Protein AF-A0A916HNT3-F1 (afdb_monomer_lite)

Foldseek 3Di:
DDWDAVVRDPVRIDDPDDDADPVRHDPDDPVQVQKDWDADPVGDIDIDGPD

Structure (mmCIF, N/CA/C/O backbone):
data_AF-A0A916HNT3-F1
#
_entry.id   AF-A0A916HNT3-F1
#
loop_
_atom_site.group_PDB
_atom_site.id
_atom_site.type_symbol
_atom_site.label_atom_id
_atom_site.label_alt_id
_atom_site.label_comp_id
_atom_site.label_asym_id
_atom_site.label_entity_id
_atom_site.label_seq_id
_atom_site.pdbx_PDB_ins_code
_atom_site.Cartn_x
_atom_site.Cartn_y
_atom_site.Cartn_z
_atom_site.occupancy
_atom_site.B_iso_or_equiv
_atom_site.auth_seq_id
_atom_site.auth_comp_id
_atom_site.auth_asym_id
_atom_site.auth_atom_id
_atom_site.pdbx_PDB_model_num
ATOM 1 N N . MET A 1 1 ? -3.745 5.882 -7.528 1.00 90.25 1 MET A N 1
ATOM 2 C CA . MET A 1 1 ? -3.096 4.764 -8.255 1.00 90.25 1 MET A CA 1
ATOM 3 C C . MET A 1 1 ? -1.762 5.251 -8.794 1.00 90.25 1 MET A C 1
ATOM 5 O O . MET A 1 1 ? -1.682 6.419 -9.151 1.00 90.25 1 MET A O 1
ATOM 9 N N . VAL A 1 2 ? -0.748 4.389 -8.843 1.00 96.06 2 VAL A N 1
ATOM 10 C CA . VAL A 1 2 ? 0.560 4.679 -9.450 1.00 96.06 2 VAL A CA 1
ATOM 11 C C . VAL A 1 2 ? 0.774 3.747 -10.634 1.00 96.06 2 VAL A C 1
ATOM 13 O O . VAL A 1 2 ? 0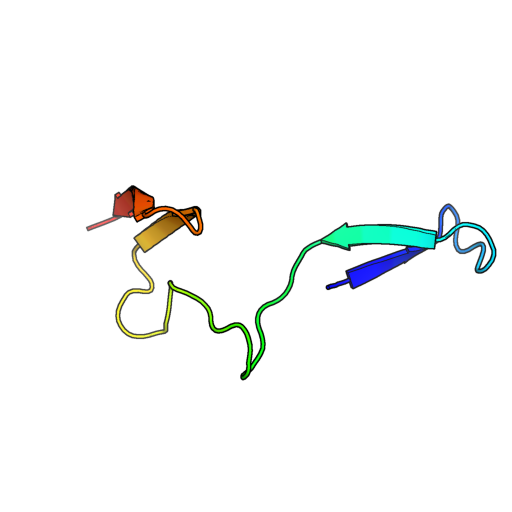.554 2.540 -10.513 1.00 96.06 2 VAL A O 1
ATOM 16 N N . ILE A 1 3 ? 1.213 4.317 -11.754 1.00 97.25 3 ILE A N 1
ATOM 17 C CA . ILE A 1 3 ? 1.606 3.584 -12.956 1.00 97.25 3 ILE A CA 1
ATOM 18 C C . ILE A 1 3 ? 3.125 3.658 -13.089 1.00 97.25 3 ILE A C 1
ATOM 20 O O . ILE A 1 3 ? 3.704 4.742 -13.032 1.00 97.25 3 ILE A O 1
ATOM 24 N N . GLY A 1 4 ? 3.753 2.496 -13.234 1.00 97.44 4 GLY A N 1
ATOM 25 C CA . GLY A 1 4 ? 5.150 2.363 -13.632 1.00 97.44 4 GLY A CA 1
ATOM 26 C C . GLY A 1 4 ? 5.256 1.919 -15.088 1.00 97.44 4 GLY A C 1
ATOM 27 O O . GLY A 1 4 ? 4.266 1.505 -15.686 1.00 97.44 4 GLY A O 1
ATOM 28 N N . HIS A 1 5 ? 6.465 1.968 -15.633 1.00 98.38 5 HIS A N 1
ATOM 29 C CA . HIS A 1 5 ? 6.777 1.531 -16.993 1.00 98.38 5 HIS A CA 1
ATOM 30 C C . HIS A 1 5 ? 7.947 0.553 -16.933 1.00 98.38 5 HIS A C 1
ATOM 32 O O . HIS A 1 5 ? 8.959 0.853 -16.292 1.00 98.38 5 HIS A O 1
ATOM 38 N N . ILE A 1 6 ? 7.802 -0.624 -17.546 1.00 97.69 6 ILE A N 1
ATOM 39 C CA . ILE A 1 6 ? 8.855 -1.651 -17.527 1.00 97.69 6 ILE A CA 1
ATOM 40 C C . ILE A 1 6 ? 10.072 -1.109 -18.274 1.00 97.69 6 ILE A C 1
ATOM 42 O O . ILE A 1 6 ? 9.946 -0.701 -19.422 1.00 97.69 6 ILE A O 1
ATOM 46 N N . ASP A 1 7 ? 11.235 -1.082 -17.621 1.00 96.69 7 ASP A N 1
ATOM 47 C CA . ASP A 1 7 ? 12.484 -0.531 -18.171 1.00 96.69 7 ASP A CA 1
ATOM 48 C C . ASP A 1 7 ? 12.367 0.928 -18.673 1.00 96.69 7 ASP A C 1
ATOM 50 O O . ASP A 1 7 ? 13.195 1.397 -19.449 1.00 96.69 7 ASP A O 1
ATOM 54 N N . GLY A 1 8 ? 11.340 1.663 -18.224 1.00 96.00 8 GLY A N 1
ATOM 55 C CA . GLY A 1 8 ? 11.037 3.019 -18.692 1.00 96.00 8 GLY A CA 1
ATOM 56 C C . GLY A 1 8 ? 10.290 3.093 -20.029 1.00 96.00 8 GLY A C 1
ATOM 57 O O . GLY A 1 8 ? 10.075 4.200 -20.515 1.00 96.00 8 GLY A O 1
ATOM 58 N N . ASP A 1 9 ? 9.872 1.960 -20.602 1.00 97.31 9 ASP A N 1
ATOM 59 C CA . ASP A 1 9 ? 9.126 1.897 -21.861 1.00 97.31 9 ASP A CA 1
ATOM 60 C C . ASP A 1 9 ? 7.674 2.400 -21.676 1.00 97.31 9 ASP A C 1
ATOM 62 O O . ASP A 1 9 ? 6.870 1.721 -21.019 1.00 97.31 9 ASP A O 1
ATOM 66 N N . PRO A 1 10 ? 7.310 3.572 -22.238 1.00 96.69 10 PRO A N 1
ATOM 67 C CA . PRO A 1 10 ? 5.977 4.151 -22.085 1.00 96.69 10 PRO A CA 1
ATOM 68 C C . PRO A 1 10 ? 4.865 3.271 -22.673 1.00 96.69 10 PRO A C 1
ATOM 70 O O . PRO A 1 10 ? 3.721 3.368 -22.231 1.00 96.69 10 PRO A O 1
ATOM 73 N N . ASP A 1 11 ? 5.191 2.374 -23.608 1.00 97.69 11 ASP A N 1
ATOM 74 C CA . ASP A 1 11 ? 4.230 1.462 -24.228 1.00 97.69 11 ASP A CA 1
ATOM 75 C C . ASP A 1 11 ? 3.983 0.199 -23.379 1.00 97.69 11 ASP A C 1
ATOM 77 O O . ASP A 1 11 ? 3.121 -0.625 -23.701 1.00 97.69 11 ASP A O 1
ATOM 81 N N . ARG A 1 12 ? 4.699 0.040 -22.254 1.00 97.56 12 ARG A N 1
ATOM 82 C CA . ARG A 1 12 ? 4.586 -1.106 -21.333 1.00 97.56 12 ARG A CA 1
ATOM 83 C C . ARG A 1 12 ? 4.221 -0.668 -19.906 1.00 97.56 12 ARG A C 1
ATOM 85 O O . ARG A 1 12 ? 5.022 -0.853 -18.979 1.00 97.56 12 ARG A O 1
ATOM 92 N N . PRO A 1 13 ? 3.016 -0.106 -19.689 1.00 97.94 13 PRO A N 1
ATOM 93 C CA . PRO A 1 13 ? 2.587 0.337 -18.371 1.00 97.94 13 PRO A CA 1
ATOM 94 C C . PRO A 1 13 ? 2.249 -0.840 -17.447 1.00 97.94 13 PRO A C 1
ATOM 96 O O . PRO A 1 13 ? 1.700 -1.861 -17.865 1.00 97.94 13 PRO A O 1
ATOM 99 N N . VAL A 1 14 ? 2.518 -0.664 -16.155 1.00 97.44 14 VAL A N 1
ATOM 100 C CA . VAL A 1 14 ? 2.158 -1.600 -15.083 1.00 97.44 14 VAL A CA 1
ATOM 101 C C . VAL A 1 14 ? 1.553 -0.856 -13.895 1.00 97.44 14 VAL A C 1
ATOM 103 O O . VAL A 1 14 ? 1.987 0.241 -13.541 1.00 97.44 14 VAL A O 1
ATOM 106 N N . ILE A 1 15 ? 0.552 -1.454 -13.245 1.00 97.75 15 ILE A N 1
ATOM 107 C CA . ILE A 1 15 ? -0.014 -0.907 -12.005 1.00 97.75 15 ILE A CA 1
ATOM 108 C C . ILE A 1 15 ? 0.951 -1.232 -10.863 1.00 97.75 15 ILE A C 1
ATOM 110 O O . ILE A 1 15 ? 1.105 -2.391 -10.490 1.00 97.75 15 ILE A O 1
ATOM 114 N N . ALA A 1 16 ? 1.592 -0.205 -10.308 1.00 97.31 16 ALA A N 1
ATOM 115 C CA . ALA A 1 16 ? 2.614 -0.357 -9.271 1.00 97.31 16 ALA A CA 1
ATOM 116 C C . ALA A 1 16 ? 2.057 -0.199 -7.848 1.00 97.31 16 ALA A C 1
ATOM 118 O O . ALA A 1 16 ? 2.679 -0.634 -6.883 1.00 97.31 16 ALA A O 1
ATOM 119 N N . GLY A 1 17 ? 0.887 0.429 -7.696 1.00 96.62 17 GLY A N 1
ATOM 120 C CA . GLY A 1 17 ? 0.269 0.580 -6.384 1.00 96.62 17 GLY A CA 1
ATOM 121 C C . GLY A 1 17 ? -0.998 1.427 -6.354 1.00 96.62 17 GLY A C 1
ATOM 122 O O . GLY A 1 17 ? -1.402 2.067 -7.331 1.00 96.62 17 GLY A O 1
ATOM 123 N N . SER A 1 18 ? -1.620 1.450 -5.181 1.00 95.44 18 SER A N 1
ATOM 124 C CA . SER A 1 18 ? -2.777 2.282 -4.850 1.00 95.44 18 SER A CA 1
ATOM 125 C C . SER A 1 18 ? -2.365 3.447 -3.953 1.00 95.44 18 SER A C 1
ATOM 127 O O . SER A 1 18 ? -1.514 3.296 -3.084 1.00 95.44 18 SER A O 1
ATOM 129 N N . VAL A 1 19 ? -2.999 4.602 -4.147 1.00 95.06 19 VAL A N 1
ATOM 130 C CA . VAL A 1 19 ? -2.779 5.811 -3.337 1.00 95.06 19 VAL A CA 1
ATOM 131 C C . VAL A 1 19 ? -4.146 6.409 -3.056 1.00 95.06 19 VAL A C 1
ATOM 133 O O . VAL A 1 19 ? -4.978 6.438 -3.966 1.00 95.06 19 VAL A O 1
ATOM 136 N N . MET A 1 20 ? -4.355 6.844 -1.817 1.00 96.12 20 MET A N 1
ATOM 137 C CA . MET A 1 20 ? -5.610 7.434 -1.353 1.00 96.12 20 MET A CA 1
ATOM 138 C C . MET A 1 20 ? -5.773 8.865 -1.876 1.00 96.12 20 MET A C 1
ATOM 140 O O . MET A 1 20 ? -4.788 9.553 -2.146 1.00 96.12 20 MET A O 1
ATOM 144 N N . ASN A 1 21 ? -7.015 9.320 -2.007 1.00 94.88 21 ASN A N 1
ATOM 145 C CA . ASN A 1 21 ? -7.353 10.688 -2.402 1.00 94.88 21 ASN A CA 1
ATOM 146 C C . ASN A 1 21 ? -8.623 11.154 -1.665 1.00 94.88 21 ASN A C 1
ATOM 148 O O . ASN A 1 21 ? -9.118 10.459 -0.781 1.00 94.88 21 ASN A O 1
ATOM 152 N N . PHE A 1 22 ? -9.142 12.337 -1.996 1.00 96.1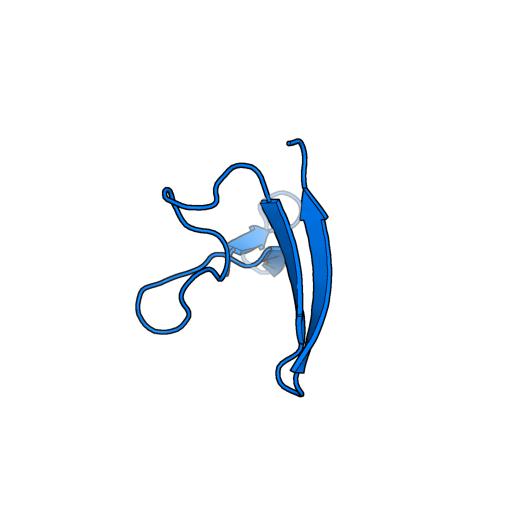2 22 PHE A N 1
ATOM 153 C CA . PHE A 1 22 ? -10.325 12.883 -1.322 1.00 96.12 22 PHE A CA 1
ATOM 154 C C . PHE A 1 22 ? -11.599 12.046 -1.547 1.00 96.12 22 PHE A C 1
ATOM 156 O O . PHE A 1 22 ? -12.406 11.902 -0.634 1.00 96.12 22 PHE A O 1
ATOM 163 N N . GLU A 1 23 ? -11.772 11.466 -2.735 1.00 97.38 23 GLU A N 1
ATOM 164 C CA . GLU A 1 23 ? -12.933 10.629 -3.073 1.00 97.38 23 GLU A CA 1
ATOM 165 C C . GLU A 1 23 ? -12.821 9.212 -2.486 1.00 97.38 23 GLU A C 1
ATOM 167 O O . GLU A 1 23 ? -13.825 8.564 -2.196 1.00 97.38 23 GLU A O 1
ATOM 172 N N . GLN A 1 24 ? -11.590 8.729 -2.302 1.00 94.75 24 GLN A N 1
ATOM 173 C CA . GLN A 1 24 ? -11.240 7.422 -1.748 1.00 94.75 24 GLN A CA 1
ATOM 174 C C . GLN A 1 24 ? -10.274 7.610 -0.568 1.00 94.75 24 GLN A C 1
ATOM 176 O O . GLN A 1 24 ? -9.060 7.415 -0.720 1.00 94.75 24 GLN A O 1
ATOM 181 N N . PRO A 1 25 ? -10.790 8.041 0.597 1.00 94.44 25 PRO A N 1
ATOM 182 C CA . PRO A 1 25 ? -9.964 8.381 1.743 1.00 94.44 25 PRO A CA 1
ATOM 183 C C . PRO A 1 25 ? -9.346 7.146 2.402 1.00 94.44 25 PRO A C 1
ATOM 185 O O . PRO A 1 25 ? -9.873 6.033 2.344 1.00 94.44 25 PRO A O 1
ATOM 188 N N . ALA A 1 26 ? -8.222 7.367 3.082 1.00 94.88 26 ALA A N 1
ATOM 189 C CA . ALA A 1 26 ? -7.588 6.354 3.909 1.00 94.88 26 ALA A CA 1
ATOM 190 C C . ALA A 1 26 ? -8.451 6.030 5.140 1.00 94.88 26 ALA A C 1
ATOM 192 O O . ALA A 1 26 ? -9.009 6.926 5.769 1.00 94.88 26 ALA A O 1
ATOM 193 N N . VAL A 1 27 ? -8.491 4.757 5.535 1.00 94.88 27 VAL A N 1
ATOM 194 C CA . VAL A 1 27 ? -9.057 4.336 6.834 1.00 94.88 27 VAL A CA 1
ATOM 195 C C . VAL A 1 27 ? -8.104 4.601 8.008 1.00 94.88 27 VAL A C 1
ATOM 197 O O . VAL A 1 27 ? -8.530 4.651 9.161 1.00 94.88 27 VAL A O 1
ATOM 200 N N . VAL A 1 28 ? -6.814 4.778 7.708 1.00 95.81 28 VAL A N 1
ATOM 201 C CA . VAL A 1 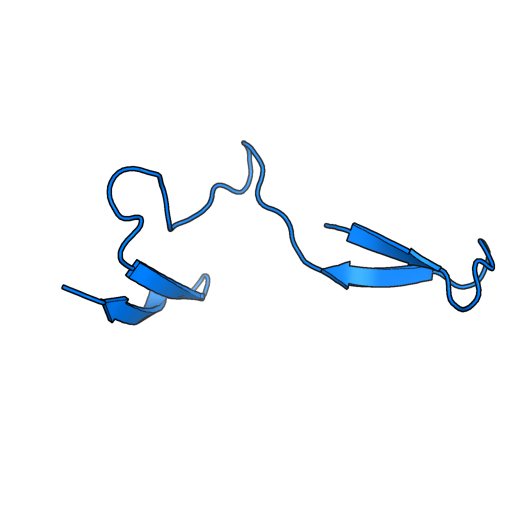28 ? -5.780 5.196 8.659 1.00 95.81 28 VAL A CA 1
ATOM 202 C C . VAL A 1 28 ? -5.468 6.669 8.410 1.00 95.81 28 VAL A C 1
ATOM 204 O O . VAL A 1 28 ? -5.094 7.061 7.305 1.00 95.81 28 VAL A O 1
ATOM 207 N N . THR A 1 29 ? -5.649 7.476 9.443 1.00 95.44 29 THR A N 1
ATOM 208 C CA . THR A 1 29 ? -5.465 8.921 9.498 1.00 95.44 29 THR A CA 1
ATOM 209 C C . THR A 1 29 ? -4.393 9.275 10.532 1.00 95.44 29 THR A C 1
ATOM 211 O O . THR A 1 29 ? -3.738 8.411 11.119 1.00 95.44 29 THR A O 1
ATOM 214 N N . ARG A 1 30 ? -4.183 10.575 10.771 1.00 95.31 30 ARG A N 1
ATOM 215 C CA . ARG A 1 30 ? -3.206 11.040 11.761 1.00 95.31 30 ARG A CA 1
ATOM 216 C C . ARG A 1 30 ? -3.616 10.666 13.188 1.00 95.31 30 ARG A C 1
ATOM 218 O O . ARG A 1 30 ? -2.758 10.403 14.022 1.00 95.31 30 ARG A O 1
ATOM 225 N N . GLU A 1 31 ? -4.915 10.628 13.455 1.00 96.44 31 GLU A N 1
ATOM 226 C CA . GLU A 1 31 ? -5.501 10.366 14.770 1.00 96.44 31 GLU A CA 1
ATOM 227 C C . GLU A 1 31 ? -5.360 8.898 15.201 1.00 96.44 31 GLU A C 1
ATOM 229 O O . GLU A 1 31 ? -5.381 8.610 16.395 1.00 96.44 31 GLU A O 1
ATOM 234 N N . ASN A 1 32 ? -5.199 7.968 14.254 1.00 94.81 32 ASN A N 1
ATOM 235 C CA . ASN A 1 32 ? -5.067 6.530 14.514 1.00 94.81 32 ASN A CA 1
ATOM 236 C C . ASN A 1 32 ? -3.810 5.924 13.861 1.00 94.81 32 ASN A C 1
ATOM 238 O O . ASN A 1 32 ? -3.792 4.746 13.505 1.00 94.81 32 ASN A O 1
ATOM 242 N N . ALA A 1 33 ? -2.745 6.722 13.741 1.00 95.44 33 ALA A N 1
ATOM 243 C CA . ALA A 1 33 ? -1.503 6.361 13.056 1.00 95.44 33 ALA A CA 1
ATOM 244 C C . ALA A 1 33 ? -0.740 5.169 13.673 1.00 95.44 33 ALA A C 1
ATOM 246 O O . ALA A 1 33 ? 0.175 4.646 13.048 1.00 95.44 33 ALA A O 1
ATOM 247 N N . ASN A 1 34 ? -1.111 4.720 14.877 1.00 96.94 34 ASN A N 1
ATOM 248 C CA . ASN A 1 34 ? -0.571 3.516 15.515 1.00 96.94 34 ASN A CA 1
ATOM 249 C C . ASN A 1 34 ? -1.236 2.212 15.029 1.00 96.9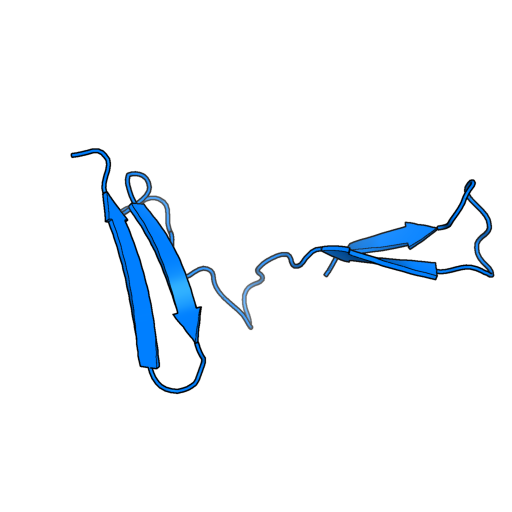4 34 ASN A C 1
ATOM 251 O O . ASN A 1 34 ? -1.041 1.158 15.636 1.00 96.94 34 ASN A O 1
ATOM 255 N N . GLN A 1 35 ? -2.086 2.289 14.000 1.00 97.25 35 GLN A N 1
ATOM 256 C CA . GLN A 1 35 ? -2.865 1.165 13.491 1.00 97.25 35 GLN A CA 1
ATOM 257 C C . GLN A 1 35 ? -2.484 0.845 12.050 1.00 97.25 35 GLN A C 1
ATOM 259 O O . GLN A 1 35 ? -2.462 1.719 11.186 1.00 97.25 35 GLN A O 1
ATOM 264 N N . SER A 1 36 ? -2.298 -0.443 11.777 1.00 97.25 36 SER A N 1
ATOM 265 C CA . SER A 1 36 ? -2.273 -0.990 10.422 1.00 97.25 36 SER A CA 1
ATOM 266 C C . SER A 1 36 ? -3.602 -1.688 10.149 1.00 97.25 36 SER A C 1
ATOM 268 O O . SER A 1 36 ? -3.989 -2.597 10.886 1.00 97.25 36 SER A O 1
ATOM 270 N N . VAL A 1 37 ? -4.324 -1.256 9.110 1.00 97.06 37 VAL A N 1
ATOM 271 C CA . VAL A 1 37 ? -5.688 -1.733 8.825 1.00 97.06 37 VAL A CA 1
ATOM 272 C C . VAL A 1 37 ? -5.818 -2.212 7.383 1.00 97.06 37 VAL A C 1
ATOM 274 O O . VAL A 1 37 ? -5.560 -1.464 6.443 1.00 97.06 37 VAL A O 1
ATOM 277 N N . VAL A 1 38 ? -6.303 -3.443 7.216 1.00 96.88 38 VAL A N 1
ATOM 278 C CA . VAL A 1 38 ? -6.779 -3.984 5.938 1.00 96.88 38 VAL A CA 1
ATOM 279 C C . VAL A 1 38 ? -8.295 -4.098 6.024 1.00 96.88 38 VAL A C 1
ATOM 281 O O . VAL A 1 38 ? -8.819 -4.781 6.903 1.00 96.88 38 VAL A O 1
ATOM 284 N N . SER A 1 39 ? -9.013 -3.427 5.123 1.00 95.88 39 SER A N 1
ATOM 285 C CA . SER A 1 39 ? -10.477 -3.468 5.079 1.00 95.88 39 SER A CA 1
ATOM 286 C C . SER A 1 39 ? -10.983 -3.747 3.669 1.00 95.88 39 SER A C 1
ATOM 288 O O . SER A 1 39 ? -10.406 -3.295 2.681 1.00 95.88 39 SER A O 1
ATOM 290 N N . SER A 1 40 ? -12.057 -4.528 3.582 1.00 96.31 40 SER A N 1
ATOM 291 C CA . SER A 1 40 ? -12.771 -4.804 2.334 1.00 96.31 40 SER A CA 1
ATOM 292 C C . SER A 1 40 ? -14.046 -3.972 2.244 1.00 96.31 40 SER A C 1
ATOM 294 O O . SER A 1 40 ? -14.626 -3.581 3.259 1.00 96.31 40 SER A O 1
ATOM 296 N N . ARG A 1 41 ? -14.545 -3.767 1.021 1.00 93.69 41 ARG A N 1
ATOM 297 C CA . ARG A 1 41 ? -15.791 -3.025 0.780 1.00 93.69 41 ARG A CA 1
ATOM 298 C C . AR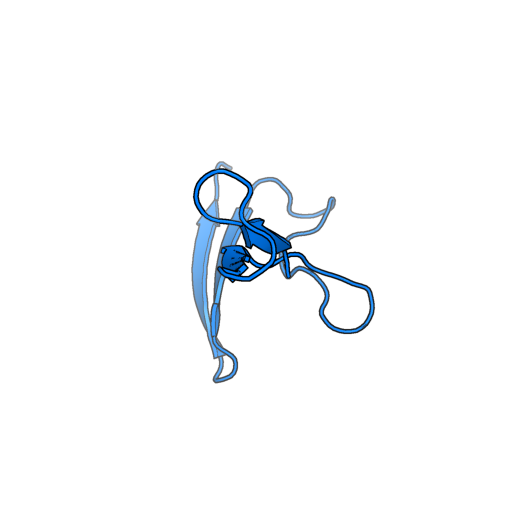G A 1 41 ? -17.007 -3.649 1.478 1.00 93.69 41 ARG A C 1
ATOM 300 O O . ARG A 1 41 ? -17.925 -2.924 1.839 1.00 93.69 41 ARG A O 1
ATOM 307 N N . GLN A 1 42 ? -17.024 -4.970 1.660 1.00 96.19 42 GLN A N 1
ATOM 308 C CA . GLN A 1 42 ? -18.122 -5.699 2.307 1.00 96.19 42 GLN A CA 1
ATOM 309 C C . GLN A 1 42 ? -18.017 -5.738 3.844 1.00 96.19 42 GLN A C 1
ATOM 311 O O . GLN A 1 42 ? -18.842 -6.377 4.487 1.00 96.19 42 GLN A O 1
ATOM 316 N N . GLY A 1 43 ? -17.034 -5.056 4.443 1.00 93.38 43 GLY A N 1
ATOM 317 C CA . GLY A 1 43 ? -16.962 -4.867 5.895 1.00 93.38 43 GLY A CA 1
ATOM 318 C C . GLY A 1 43 ? -16.095 -5.873 6.656 1.00 93.38 43 GLY A C 1
ATOM 319 O O . GLY A 1 43 ? -16.067 -5.832 7.882 1.00 93.38 43 GLY A O 1
ATOM 320 N N . ILE A 1 44 ? -15.349 -6.748 5.972 1.00 97.31 44 ILE A N 1
ATOM 321 C CA . ILE A 1 44 ? -14.304 -7.556 6.626 1.00 97.31 44 ILE A CA 1
ATOM 322 C C . ILE A 1 44 ? -13.122 -6.640 6.955 1.00 97.31 44 ILE A C 1
ATOM 324 O O . ILE A 1 44 ? -12.633 -5.943 6.059 1.00 97.31 44 ILE A O 1
ATOM 328 N N . VAL A 1 45 ? -12.664 -6.661 8.211 1.00 97.31 45 VAL A N 1
ATOM 329 C CA . VAL A 1 45 ? -11.585 -5.803 8.722 1.00 97.31 45 VAL A CA 1
ATOM 330 C C . VAL A 1 45 ? -10.561 -6.630 9.496 1.00 97.31 45 VAL A C 1
ATOM 332 O O . VAL A 1 45 ? -10.914 -7.386 10.397 1.00 97.31 45 VAL A O 1
ATOM 335 N N . MET A 1 46 ? -9.284 -6.434 9.174 1.00 97.75 46 MET A N 1
ATOM 336 C CA . MET A 1 46 ? -8.137 -6.894 9.955 1.00 97.75 46 MET A CA 1
ATOM 337 C C . MET A 1 46 ? -7.375 -5.667 10.454 1.00 97.75 46 MET A C 1
ATOM 339 O O . MET A 1 46 ? -7.011 -4.800 9.658 1.00 97.75 46 MET A O 1
ATOM 343 N N . LYS A 1 47 ? -7.149 -5.582 11.766 1.00 97.31 47 LYS A N 1
ATOM 344 C CA . LYS A 1 47 ? -6.502 -4.439 12.413 1.00 97.31 47 LYS A CA 1
ATOM 345 C C . LYS A 1 47 ? -5.398 -4.914 13.350 1.00 97.31 47 LYS A C 1
ATOM 347 O O . LYS A 1 47 ? -5.640 -5.752 14.213 1.00 97.31 47 LYS A O 1
ATOM 352 N N . PHE A 1 48 ? -4.229 -4.308 13.204 1.00 97.69 48 PHE A N 1
ATOM 353 C CA . PHE A 1 48 ? -3.062 -4.492 14.058 1.00 97.69 48 PHE A CA 1
ATOM 354 C C . PHE A 1 48 ? -2.751 -3.153 14.726 1.00 97.69 48 PHE A C 1
ATOM 356 O O . PHE A 1 48 ? -2.867 -2.110 14.080 1.00 97.69 48 PHE A O 1
ATOM 363 N N . SER A 1 49 ? -2.438 -3.172 16.018 1.00 96.62 49 SER A N 1
ATOM 364 C CA . SER A 1 49 ? -2.224 -1.967 16.821 1.00 96.62 49 SER A CA 1
ATOM 365 C C . SER A 1 49 ? -0.932 -2.106 17.606 1.00 96.62 49 SER A C 1
ATOM 367 O O . SER A 1 49 ? -0.770 -3.095 18.314 1.00 96.62 49 SER A O 1
ATOM 369 N N . ASP A 1 50 ? -0.083 -1.087 17.531 1.00 91.38 50 ASP A N 1
ATOM 370 C CA . ASP A 1 50 ? 1.222 -1.049 18.206 1.00 91.38 50 ASP A CA 1
ATOM 371 C C . ASP A 1 50 ? 1.153 -0.355 19.585 1.00 91.38 50 ASP A C 1
ATOM 373 O O . ASP A 1 50 ? 2.135 0.225 20.044 1.00 91.38 50 ASP A O 1
ATOM 377 N N . ALA A 1 51 ? -0.032 -0.333 20.210 1.00 77.19 51 ALA A N 1
ATOM 378 C CA . ALA A 1 51 ? -0.263 0.300 21.515 1.00 77.19 51 ALA A CA 1
ATOM 379 C C . ALA A 1 51 ? 0.095 -0.636 22.674 1.00 77.19 51 ALA A C 1
ATOM 381 O O . ALA A 1 51 ? -0.162 -1.853 22.529 1.00 77.19 51 ALA A O 1
#

Secondary structure (DSSP, 8-state):
-EEEEGGG-TTSEEEEE----SSS--SS-STTTTEEEEE-TTS-EEEEE--

pLDDT: mean 95.82, std 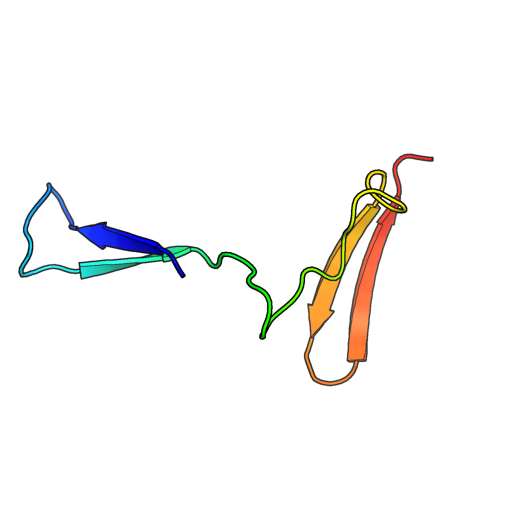3.07, range [77.19, 98.38]

Radius of gyration: 15.33 Å; chains: 1; bounding box: 31×20×46 Å

Sequence (51 aa):
MVIGHIDGDPDRPVIAGSVMNFEQPAVVTRENANQSVVSSRQGIVMKFSDA